Protein AF-A0A4P0XQM2-F1 (afdb_monomer)

Radius of gyration: 22.86 Å; Cα contacts (8 Å, |Δi|>4): 37; chains: 1; bounding box: 46×22×58 Å

Sequence (74 aa):
MILGPTIWVQILGHEKALFPYEYPALFSIAIAFIGIWVFSATDNSPEGMREREQFRAQFIRSQTGIGIERGQAH

Organism: Klebsiella pneumoniae (NCBI:txid573)

Mean predicted aligned error: 12.26 Å

Secondary structure (DSSP, 8-state):
-TTSHIIIIIIT--SS-SS--S-THHHHHHHHHHHHHHHHHH---HHHHHHHHHHHHHHHHHHH-TT--SPPP-

pLDDT: mean 77.41, std 15.4, range [51.69, 96.81]

Structure (mmCIF, N/CA/C/O backbone):
data_AF-A0A4P0XQM2-F1
#
_entry.id   AF-A0A4P0XQM2-F1
#
loop_
_atom_site.group_PDB
_atom_site.id
_atom_site.type_symbol
_atom_site.label_atom_id
_atom_site.label_alt_id
_atom_site.label_comp_id
_a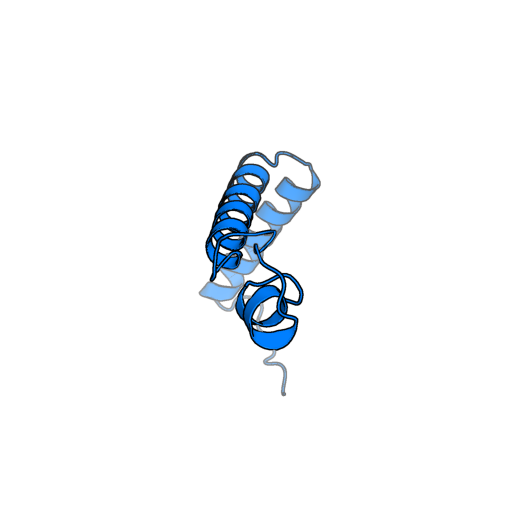tom_site.label_asym_id
_atom_site.label_entity_id
_atom_site.label_seq_id
_atom_site.pdbx_PDB_ins_code
_atom_site.Cartn_x
_atom_site.Cartn_y
_atom_site.Cartn_z
_atom_site.occupancy
_atom_site.B_iso_or_equiv
_atom_site.auth_seq_id
_atom_site.auth_comp_id
_atom_site.auth_asym_id
_atom_site.auth_atom_id
_atom_site.pdbx_PDB_model_num
ATOM 1 N N . MET A 1 1 ? -17.940 -7.546 11.473 1.00 52.75 1 MET A N 1
ATOM 2 C CA . MET A 1 1 ? -17.800 -6.470 12.481 1.00 52.75 1 MET A CA 1
ATOM 3 C C . MET A 1 1 ? -18.726 -6.770 13.666 1.00 52.75 1 MET A C 1
ATOM 5 O O . MET A 1 1 ? -19.788 -6.189 13.758 1.00 52.75 1 MET A O 1
ATOM 9 N N . ILE A 1 2 ? -18.394 -7.726 14.545 1.00 54.72 2 ILE A N 1
ATOM 10 C CA . ILE A 1 2 ? -19.315 -8.154 15.632 1.00 54.72 2 ILE A CA 1
A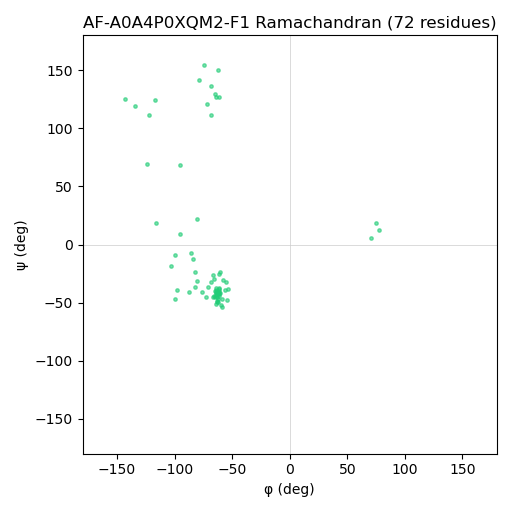TOM 11 C C . ILE A 1 2 ? -19.242 -7.211 16.853 1.00 54.72 2 ILE A C 1
ATOM 13 O O . ILE A 1 2 ? -20.207 -7.070 17.590 1.00 54.72 2 ILE A O 1
ATOM 17 N N . LEU A 1 3 ? -18.123 -6.499 17.019 1.00 54.97 3 LEU A N 1
ATOM 18 C CA . LEU A 1 3 ? -17.865 -5.569 18.130 1.00 54.97 3 LEU A CA 1
ATOM 19 C C . LEU A 1 3 ? -18.185 -4.097 17.799 1.00 54.97 3 LEU A C 1
ATOM 21 O O . LEU A 1 3 ? -17.816 -3.201 18.554 1.00 54.97 3 LEU A O 1
ATOM 25 N N . GLY A 1 4 ? -18.813 -3.827 16.651 1.00 55.59 4 GLY A N 1
ATOM 26 C CA . GLY A 1 4 ? -19.210 -2.468 16.274 1.00 55.59 4 GLY A CA 1
ATOM 27 C C . GLY A 1 4 ? -20.424 -1.992 17.082 1.00 55.59 4 GLY A C 1
ATOM 28 O O . GLY A 1 4 ? -21.228 -2.830 17.498 1.00 55.59 4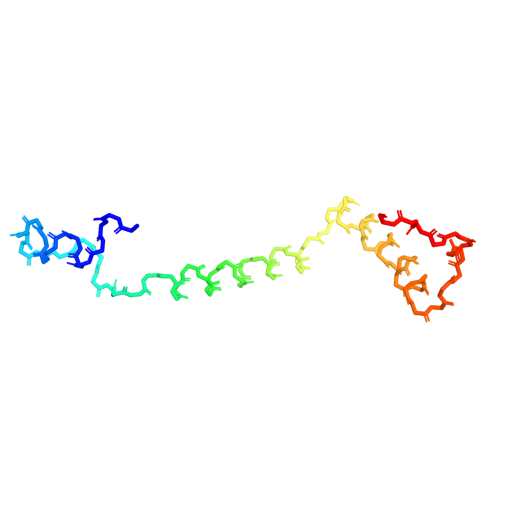 GLY A O 1
ATOM 29 N N . PRO A 1 5 ? -20.609 -0.672 17.272 1.00 54.97 5 PRO A N 1
ATOM 30 C CA . PRO A 1 5 ? -21.707 -0.115 18.071 1.00 54.97 5 PRO A CA 1
ATOM 31 C C . PRO A 1 5 ? -23.093 -0.594 17.603 1.00 54.97 5 PRO A C 1
ATOM 33 O O . PRO A 1 5 ? -23.971 -0.837 18.426 1.00 54.97 5 PRO A O 1
ATOM 36 N N . THR A 1 6 ? -23.268 -0.840 16.303 1.0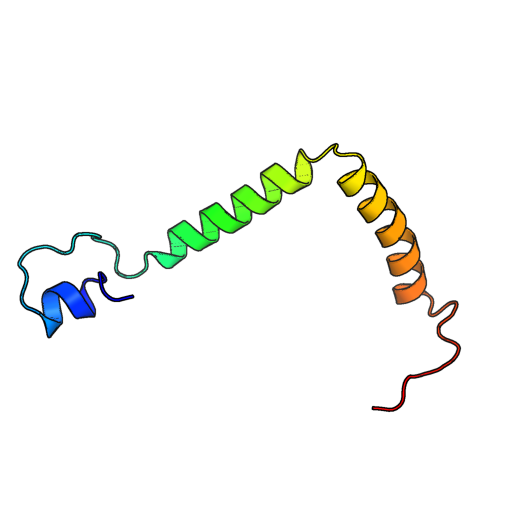0 59.03 6 THR A N 1
ATOM 37 C CA . THR A 1 6 ? -24.504 -1.383 15.720 1.00 59.03 6 THR A CA 1
ATOM 38 C C . THR A 1 6 ? -24.866 -2.772 16.255 1.00 59.03 6 THR A C 1
ATOM 40 O O . THR A 1 6 ? -26.012 -3.016 16.599 1.00 59.03 6 THR A O 1
ATOM 43 N N . ILE A 1 7 ? -23.914 -3.702 16.372 1.00 62.41 7 ILE A N 1
ATOM 44 C CA . ILE A 1 7 ? -24.220 -5.053 16.878 1.00 62.41 7 ILE A CA 1
ATOM 45 C C . ILE A 1 7 ? -24.129 -5.082 18.410 1.00 62.41 7 ILE A C 1
ATOM 47 O O . ILE A 1 7 ? -24.988 -5.647 19.080 1.00 62.41 7 ILE A O 1
ATOM 51 N N . TRP A 1 8 ? -23.126 -4.418 18.982 1.00 59.94 8 TRP A N 1
ATOM 52 C CA . TRP A 1 8 ? -22.832 -4.476 20.413 1.00 59.94 8 TRP A CA 1
ATOM 53 C C . TRP A 1 8 ? -23.794 -3.654 21.284 1.00 59.94 8 TRP A C 1
ATOM 55 O O . TRP A 1 8 ? -24.201 -4.105 22.351 1.00 59.94 8 TRP A O 1
ATOM 65 N N . VAL A 1 9 ? -24.174 -2.455 20.835 1.00 59.31 9 VAL A N 1
ATOM 66 C CA . VAL A 1 9 ? -25.026 -1.535 21.607 1.00 59.31 9 VAL A CA 1
ATOM 67 C C . VAL A 1 9 ? -26.475 -1.613 21.127 1.00 59.31 9 VAL A C 1
ATOM 69 O O . VAL A 1 9 ? -27.369 -1.771 21.951 1.00 59.31 9 VAL A O 1
ATOM 72 N N . GLN A 1 10 ? -26.728 -1.568 19.810 1.00 58.41 10 GLN A N 1
ATOM 73 C CA . GLN A 1 10 ? -28.108 -1.530 19.292 1.00 58.41 10 GLN A CA 1
ATOM 74 C C . GLN A 1 10 ? -28.805 -2.901 19.243 1.00 58.41 10 GLN A C 1
ATOM 76 O O . GLN A 1 10 ? -30.020 -2.943 19.407 1.00 58.41 10 GLN A O 1
ATOM 81 N N . ILE A 1 11 ? -28.080 -4.010 19.034 1.00 59.31 11 ILE A N 1
ATOM 82 C CA . ILE A 1 11 ? -28.682 -5.361 18.979 1.00 59.31 11 ILE A CA 1
ATOM 83 C C . ILE A 1 11 ? -28.556 -6.102 20.319 1.00 59.31 11 ILE A C 1
ATOM 85 O O . ILE A 1 11 ? -29.492 -6.788 20.721 1.00 59.31 11 ILE A O 1
ATOM 89 N N . LEU A 1 12 ? -27.425 -5.967 21.021 1.00 61.78 12 LEU A N 1
ATOM 90 C CA . LEU A 1 12 ? -27.137 -6.705 22.263 1.00 61.78 12 LEU A CA 1
ATOM 91 C C . LEU A 1 12 ? -27.373 -5.905 23.560 1.00 61.78 12 LEU A C 1
ATOM 93 O O . LEU A 1 12 ? -27.354 -6.493 24.637 1.00 61.78 12 LEU A O 1
ATOM 97 N N . GLY A 1 13 ? -27.623 -4.592 23.484 1.00 58.97 13 GLY A N 1
ATOM 98 C CA . GLY A 1 13 ? -28.034 -3.780 24.639 1.00 58.97 13 GLY A CA 1
ATOM 99 C C . GLY A 1 13 ? -26.932 -3.431 25.652 1.00 58.97 13 GLY A C 1
ATOM 100 O O . GLY A 1 13 ? -27.247 -3.076 26.785 1.00 58.97 13 GLY A O 1
ATOM 101 N N . HIS A 1 14 ? -25.648 -3.521 25.290 1.00 61.62 14 HIS A N 1
ATOM 102 C CA . HIS A 1 14 ? -24.544 -3.136 26.180 1.00 61.62 14 HIS A CA 1
ATOM 103 C C . HIS A 1 14 ? -24.334 -1.608 26.240 1.00 61.62 14 HIS A C 1
ATOM 105 O O . HIS A 1 14 ? -24.389 -0.932 25.219 1.00 61.62 14 HIS A O 1
ATOM 111 N N . GLU A 1 15 ? -24.013 -1.060 27.422 1.00 55.94 15 GLU A N 1
ATOM 112 C CA . GLU A 1 15 ? -23.960 0.398 27.680 1.00 55.94 15 GLU A CA 1
ATOM 113 C C . GLU A 1 15 ? -22.849 1.166 26.939 1.00 55.94 15 GLU A C 1
ATOM 115 O O . GLU A 1 15 ? -22.978 2.366 26.694 1.00 55.94 15 GLU A O 1
ATOM 120 N N . LYS A 1 16 ? -21.735 0.513 26.584 1.00 54.97 16 LYS A N 1
ATOM 121 C CA . LYS A 1 16 ? -20.596 1.173 25.930 1.00 54.97 16 LYS A CA 1
ATOM 122 C C . LYS A 1 16 ? -19.966 0.263 24.885 1.00 54.97 16 LYS A C 1
ATOM 124 O O . LYS A 1 16 ? -19.571 -0.864 25.184 1.00 54.97 16 LYS A O 1
ATOM 129 N N . ALA A 1 17 ? -19.852 0.760 23.655 1.00 56.94 17 ALA A N 1
ATOM 130 C CA . ALA A 1 17 ? -19.091 0.089 22.610 1.00 56.94 17 ALA A CA 1
ATOM 131 C C . ALA A 1 17 ? -17.606 0.050 23.002 1.00 56.94 17 ALA A C 1
ATOM 133 O O . ALA A 1 17 ? -17.030 1.084 23.342 1.00 56.94 17 ALA A O 1
ATOM 134 N N . LEU A 1 18 ? -16.983 -1.132 22.932 1.00 59.56 18 LEU A N 1
ATOM 135 C CA . LEU A 1 18 ? -15.547 -1.302 23.199 1.00 59.56 18 LEU A CA 1
ATOM 136 C C . LEU A 1 18 ? -14.684 -0.497 22.206 1.00 59.56 18 LEU A C 1
ATOM 138 O O . LEU A 1 18 ? -13.566 -0.103 22.521 1.00 59.56 18 LEU A O 1
ATOM 142 N N . PHE A 1 19 ? -15.233 -0.228 21.017 1.00 57.69 19 PHE A N 1
ATOM 143 C CA . PHE A 1 19 ? -14.664 0.644 19.996 1.00 57.69 19 PHE A CA 1
ATOM 144 C C . PHE A 1 19 ? -15.652 1.777 19.664 1.00 57.69 19 PHE A C 1
ATOM 146 O O . PHE A 1 19 ? -16.689 1.513 19.055 1.00 57.69 19 PHE A O 1
ATOM 153 N N . PRO A 1 20 ? -15.350 3.040 20.021 1.00 61.25 20 PRO A N 1
ATOM 154 C CA . PRO A 1 20 ? -16.253 4.181 19.839 1.00 61.25 20 PRO A CA 1
ATOM 155 C C . PRO A 1 20 ? -16.247 4.757 18.410 1.00 61.25 20 PRO A C 1
ATOM 157 O O . PRO A 1 20 ? -16.609 5.913 18.213 1.00 61.25 20 PRO A O 1
ATOM 160 N N . TYR A 1 21 ? -15.833 3.978 17.407 1.00 63.06 21 TYR A N 1
ATOM 161 C CA . TYR A 1 21 ? -15.816 4.406 16.009 1.00 63.06 21 TYR A CA 1
ATOM 162 C C . TYR A 1 21 ? -16.766 3.541 15.190 1.00 63.06 21 TYR A C 1
ATOM 164 O O . TYR A 1 21 ? -16.637 2.320 15.155 1.00 63.06 21 TYR A O 1
ATOM 172 N N . GLU A 1 22 ? -17.709 4.190 14.512 1.00 59.62 22 GLU A N 1
ATOM 173 C CA . GLU A 1 22 ? -18.659 3.551 13.597 1.00 59.62 22 GLU A CA 1
ATOM 174 C C . GLU A 1 22 ? -17.947 2.955 12.368 1.00 59.62 22 GLU A C 1
ATOM 176 O O . GLU A 1 22 ? -18.337 1.906 11.860 1.00 59.62 22 GLU A O 1
ATOM 181 N N . TYR A 1 23 ? -16.819 3.560 11.972 1.00 64.75 23 TYR A N 1
ATOM 182 C CA . TYR A 1 23 ? -16.011 3.161 10.818 1.00 64.75 23 TYR A CA 1
ATOM 183 C C . TYR A 1 23 ? -14.552 2.872 11.208 1.00 64.75 23 TYR A C 1
ATOM 185 O O . TYR A 1 23 ? -13.643 3.607 10.812 1.00 64.75 23 TYR A O 1
ATOM 193 N N . PRO A 1 24 ? -14.274 1.787 11.954 1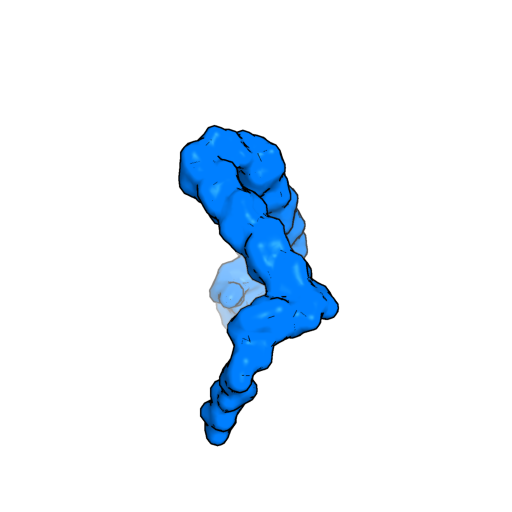.00 66.75 24 PRO A N 1
ATOM 194 C CA . PRO A 1 24 ? -12.904 1.421 12.326 1.00 66.75 24 PRO A CA 1
ATOM 195 C C . PRO A 1 24 ? -12.017 1.145 11.098 1.00 66.75 24 PRO A C 1
ATOM 197 O O . PRO A 1 24 ? -10.801 1.318 11.154 1.00 66.75 24 PRO A O 1
ATOM 200 N N . ALA A 1 25 ? -12.632 0.788 9.964 1.00 76.25 25 ALA A N 1
ATOM 201 C CA . ALA A 1 25 ? -11.952 0.530 8.701 1.00 76.25 25 ALA A CA 1
ATOM 202 C C . ALA A 1 25 ? -11.123 1.721 8.195 1.00 76.25 25 ALA A C 1
ATOM 204 O O . ALA A 1 25 ? -10.090 1.495 7.578 1.00 76.25 25 ALA A O 1
ATOM 205 N N . LEU A 1 26 ? -11.512 2.969 8.481 1.00 76.38 26 LEU A N 1
ATOM 206 C CA . LEU A 1 26 ? -10.756 4.144 8.028 1.00 76.38 26 LEU A CA 1
ATOM 207 C C . LEU A 1 26 ? -9.334 4.165 8.605 1.00 76.38 26 LEU A C 1
ATOM 209 O O . LEU A 1 26 ? -8.377 4.444 7.886 1.00 76.38 26 LEU A O 1
ATOM 213 N N . PHE A 1 27 ? -9.185 3.793 9.878 1.00 80.75 27 PHE A N 1
ATOM 214 C CA . PHE A 1 27 ? -7.879 3.709 10.530 1.00 80.75 27 PHE A CA 1
ATOM 215 C C . PHE A 1 27 ? -7.082 2.508 10.029 1.00 80.75 27 PHE A C 1
ATOM 217 O O . PHE A 1 27 ? -5.908 2.646 9.695 1.00 80.75 27 PHE A O 1
ATOM 224 N N . SER A 1 28 ? -7.717 1.338 9.927 1.00 83.06 28 SER A N 1
ATOM 225 C CA . SER A 1 28 ? -7.049 0.125 9.448 1.00 83.06 28 SER A CA 1
ATOM 226 C C . SER A 1 28 ? -6.558 0.267 8.008 1.00 83.06 28 SER A C 1
ATOM 228 O O . SER A 1 28 ? -5.434 -0.126 7.717 1.00 83.06 28 SER A O 1
ATOM 230 N N . ILE A 1 29 ? -7.366 0.861 7.125 1.00 89.31 29 ILE A N 1
ATOM 231 C CA . ILE A 1 29 ? -7.005 1.112 5.727 1.00 89.31 29 ILE A CA 1
ATOM 232 C C . ILE A 1 29 ? -5.829 2.085 5.667 1.00 89.31 29 ILE A C 1
ATOM 234 O O . ILE A 1 29 ? -4.820 1.769 5.043 1.00 89.31 29 ILE A O 1
ATOM 238 N N . ALA A 1 30 ? -5.913 3.229 6.353 1.00 90.38 30 ALA A N 1
ATOM 239 C CA . ALA A 1 30 ? -4.832 4.213 6.350 1.00 90.38 30 ALA A CA 1
ATOM 240 C C . ALA A 1 30 ? -3.510 3.618 6.864 1.00 90.38 30 ALA A C 1
ATOM 242 O O . ALA A 1 30 ? -2.476 3.757 6.211 1.00 90.38 30 ALA A O 1
ATOM 243 N N . ILE A 1 31 ? -3.548 2.896 7.989 1.00 92.19 31 ILE A N 1
ATOM 244 C CA . ILE A 1 31 ? -2.367 2.236 8.562 1.00 92.19 31 ILE A CA 1
ATOM 245 C C . ILE A 1 31 ? -1.828 1.159 7.615 1.00 92.19 31 ILE A C 1
ATOM 247 O O . ILE A 1 31 ? -0.615 1.070 7.444 1.00 92.19 31 ILE A O 1
ATOM 251 N N . ALA A 1 32 ? -2.695 0.371 6.973 1.00 94.25 32 ALA A N 1
ATOM 252 C CA . ALA A 1 32 ? -2.271 -0.648 6.018 1.00 94.25 32 ALA A CA 1
ATOM 253 C C . ALA A 1 32 ? -1.562 -0.028 4.808 1.00 94.25 32 ALA A C 1
ATOM 255 O O . ALA A 1 32 ? -0.466 -0.462 4.467 1.00 94.25 32 ALA A O 1
ATOM 256 N N . PHE A 1 33 ? -2.136 1.013 4.196 1.00 95.81 33 PHE A N 1
ATOM 257 C CA . PHE A 1 33 ? -1.518 1.694 3.054 1.00 95.81 33 PHE A CA 1
ATOM 258 C C . PHE A 1 33 ? -0.175 2.329 3.420 1.00 95.81 33 PHE A C 1
ATOM 260 O O . PHE A 1 33 ? 0.807 2.131 2.704 1.00 95.81 33 PHE A O 1
ATOM 267 N N . ILE A 1 34 ? -0.111 3.047 4.546 1.00 96.69 34 ILE A N 1
ATOM 268 C CA . ILE A 1 34 ? 1.134 3.666 5.017 1.00 96.69 34 ILE A CA 1
ATOM 269 C C . ILE A 1 34 ? 2.170 2.587 5.339 1.00 96.69 34 ILE A C 1
ATOM 271 O O . ILE A 1 34 ? 3.313 2.700 4.911 1.00 96.69 34 ILE A O 1
ATOM 275 N N . GLY A 1 35 ? 1.776 1.525 6.042 1.00 96.56 35 GLY A N 1
ATOM 276 C CA . GLY A 1 35 ? 2.657 0.413 6.383 1.00 96.56 35 GLY A CA 1
ATOM 277 C C . GLY A 1 35 ? 3.227 -0.267 5.141 1.00 96.56 35 GLY A C 1
ATOM 278 O O . GLY A 1 35 ? 4.444 -0.377 5.020 1.00 96.56 35 GLY A O 1
ATOM 279 N N . ILE A 1 36 ? 2.370 -0.653 4.189 1.00 95.81 36 ILE A N 1
ATOM 280 C CA . ILE A 1 36 ? 2.791 -1.254 2.914 1.00 95.81 36 ILE A CA 1
ATOM 281 C C . ILE A 1 36 ? 3.792 -0.343 2.203 1.00 95.81 36 ILE A C 1
ATOM 283 O O . ILE A 1 36 ? 4.840 -0.818 1.774 1.00 95.81 36 ILE A O 1
ATOM 287 N N . TRP A 1 37 ? 3.499 0.957 2.105 1.00 95.56 37 TRP A N 1
ATOM 288 C CA . TRP A 1 37 ? 4.390 1.911 1.451 1.00 95.56 37 TRP A CA 1
ATOM 289 C C . TRP A 1 37 ? 5.741 2.034 2.163 1.00 95.56 37 TRP A C 1
ATOM 291 O O . TRP A 1 37 ? 6.771 1.914 1.504 1.00 95.56 37 TRP A O 1
ATOM 301 N N . VAL A 1 38 ? 5.752 2.219 3.490 1.00 96.81 38 VAL A N 1
ATOM 302 C CA . VAL A 1 38 ? 6.991 2.338 4.276 1.00 96.81 38 VAL A CA 1
ATOM 303 C C . VAL A 1 38 ? 7.840 1.085 4.107 1.00 96.81 38 VAL A C 1
ATOM 305 O O . VAL A 1 38 ? 8.990 1.189 3.687 1.00 96.81 38 VAL A O 1
ATOM 308 N N . PHE A 1 39 ? 7.273 -0.097 4.365 1.00 95.25 39 PHE A N 1
ATOM 309 C CA . PHE A 1 39 ? 8.023 -1.346 4.272 1.00 95.25 39 PHE A CA 1
ATOM 310 C C . PHE A 1 39 ? 8.502 -1.613 2.845 1.00 95.25 39 PHE A C 1
ATOM 312 O O . PHE A 1 39 ? 9.666 -1.956 2.670 1.00 95.25 39 PHE A O 1
ATOM 319 N N . SER A 1 40 ? 7.667 -1.375 1.828 1.00 93.38 40 SER A N 1
ATOM 320 C CA . SER A 1 40 ? 8.054 -1.540 0.421 1.00 93.38 40 SER A CA 1
ATOM 321 C C . SER A 1 40 ? 9.170 -0.581 -0.008 1.00 93.38 40 SER A C 1
ATOM 323 O O . SER A 1 40 ? 10.074 -0.983 -0.745 1.00 93.38 40 SER A O 1
ATOM 325 N N . ALA A 1 41 ? 9.134 0.672 0.453 1.00 92.50 41 ALA A N 1
ATOM 326 C CA . ALA A 1 41 ? 10.156 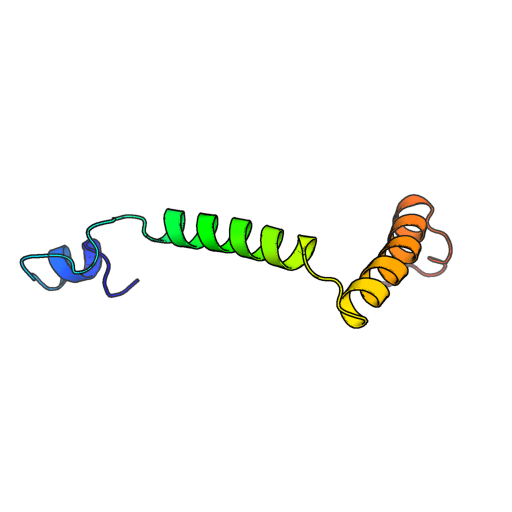1.666 0.137 1.00 92.50 41 ALA A CA 1
ATOM 327 C C . ALA A 1 41 ? 11.488 1.366 0.840 1.00 92.50 41 ALA A C 1
ATOM 329 O O . ALA A 1 41 ? 12.549 1.577 0.256 1.00 92.50 41 ALA A O 1
ATOM 330 N N . THR A 1 42 ? 11.443 0.855 2.074 1.00 95.00 42 THR A N 1
ATOM 331 C CA . THR A 1 42 ? 12.646 0.502 2.848 1.00 95.00 42 THR A CA 1
ATOM 332 C C . THR A 1 42 ? 13.176 -0.902 2.567 1.00 95.00 42 THR A C 1
ATOM 334 O O . THR A 1 42 ? 14.249 -1.254 3.058 1.00 95.00 42 THR A O 1
ATOM 337 N N . ASP A 1 43 ? 12.443 -1.708 1.798 1.00 93.25 43 ASP A N 1
ATOM 338 C CA . ASP A 1 43 ? 12.858 -3.061 1.458 1.00 93.25 43 ASP A CA 1
ATOM 339 C C . ASP A 1 43 ? 14.088 -3.037 0.536 1.00 93.25 43 ASP A C 1
ATOM 341 O O . ASP A 1 43 ? 14.034 -2.613 -0.628 1.00 93.25 43 ASP A O 1
ATOM 345 N N . ASN A 1 44 ? 15.206 -3.492 1.103 1.00 92.25 44 ASN A N 1
ATOM 346 C CA . ASN A 1 44 ? 16.495 -3.703 0.444 1.00 92.25 44 ASN A CA 1
ATOM 347 C C . ASN A 1 44 ? 16.887 -5.190 0.453 1.00 92.25 44 ASN A C 1
ATOM 349 O O . ASN A 1 44 ? 18.064 -5.524 0.307 1.00 92.25 44 ASN A O 1
ATOM 353 N N . SER A 1 45 ? 15.920 -6.086 0.672 1.00 93.94 45 SER A N 1
ATOM 354 C CA . SER A 1 45 ? 16.159 -7.523 0.598 1.00 93.94 45 SER A CA 1
ATOM 355 C C . SER A 1 45 ? 16.601 -7.942 -0.815 1.00 93.94 45 SER A C 1
ATOM 357 O O . SER A 1 45 ? 16.206 -7.315 -1.809 1.00 93.94 45 SER A O 1
ATOM 359 N N . PRO A 1 46 ? 17.412 -9.008 -0.939 1.00 93.94 46 PRO A N 1
ATOM 360 C CA . PRO A 1 46 ? 17.746 -9.599 -2.235 1.00 93.94 46 PRO A CA 1
ATOM 361 C C . PRO A 1 46 ? 16.505 -9.958 -3.061 1.00 93.94 46 PRO A C 1
ATOM 363 O O . PRO A 1 46 ? 16.483 -9.747 -4.275 1.00 93.94 46 PRO A O 1
ATOM 366 N N . GLU A 1 47 ? 15.454 -10.450 -2.405 1.00 91.50 47 GLU A N 1
ATOM 367 C CA . GLU A 1 47 ? 14.166 -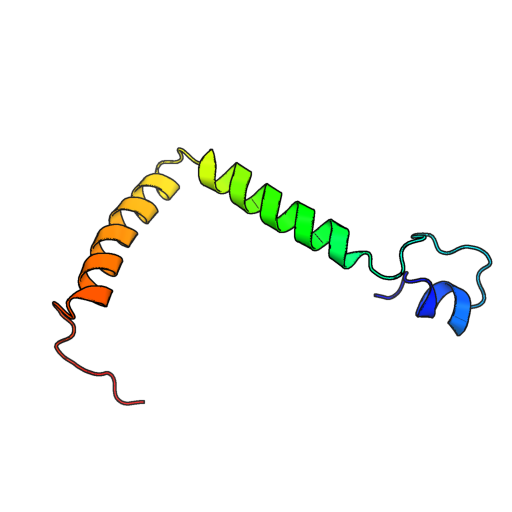10.769 -3.014 1.00 91.50 47 GLU A CA 1
ATOM 368 C C . GLU A 1 47 ? 13.502 -9.517 -3.600 1.00 91.50 47 GLU A C 1
ATOM 370 O O . GLU A 1 47 ? 13.131 -9.519 -4.776 1.00 91.50 47 GLU A O 1
ATOM 375 N N . GLY A 1 48 ? 13.426 -8.429 -2.827 1.00 90.69 48 GLY A N 1
ATOM 376 C CA . GLY A 1 48 ? 12.860 -7.157 -3.278 1.00 90.69 48 GLY A CA 1
ATOM 377 C C . GLY A 1 48 ? 13.617 -6.555 -4.466 1.00 90.69 48 GLY A C 1
ATOM 378 O O . GLY A 1 48 ? 13.003 -6.022 -5.394 1.00 90.69 48 GLY A O 1
ATOM 379 N N . MET A 1 49 ? 14.948 -6.684 -4.499 1.00 91.12 49 MET A N 1
ATOM 380 C CA . MET A 1 49 ? 15.744 -6.278 -5.666 1.00 91.12 49 MET A CA 1
ATOM 381 C C . MET A 1 49 ? 15.418 -7.121 -6.904 1.00 91.12 49 MET A C 1
ATOM 383 O O . MET A 1 49 ? 15.198 -6.565 -7.981 1.00 91.12 49 MET A O 1
ATOM 387 N N . ARG A 1 50 ? 15.323 -8.446 -6.747 1.00 92.19 50 ARG A N 1
ATOM 388 C CA . ARG A 1 50 ? 15.020 -9.368 -7.849 1.00 92.19 50 ARG A CA 1
ATOM 389 C C . ARG A 1 50 ? 13.653 -9.088 -8.480 1.00 92.19 50 ARG A C 1
ATOM 391 O O . ARG A 1 50 ? 13.530 -9.091 -9.703 1.00 92.19 50 ARG A O 1
ATOM 398 N N . GLU A 1 51 ? 12.636 -8.806 -7.667 1.00 90.62 51 GLU A N 1
ATOM 399 C CA . GLU A 1 51 ? 11.296 -8.443 -8.156 1.00 90.62 51 GLU A CA 1
ATOM 400 C C . GLU A 1 51 ? 11.312 -7.119 -8.946 1.00 90.62 51 GLU A C 1
ATOM 402 O O . GLU A 1 51 ? 10.713 -7.023 -10.021 1.00 90.62 51 GLU A O 1
ATOM 407 N N . ARG A 1 52 ? 12.057 -6.104 -8.477 1.00 89.50 52 ARG A N 1
ATOM 408 C CA . ARG A 1 52 ? 12.211 -4.818 -9.191 1.00 89.50 52 ARG A CA 1
ATOM 409 C C . ARG A 1 52 ? 12.864 -4.994 -10.568 1.00 89.50 52 ARG A C 1
ATOM 411 O O . ARG A 1 52 ? 12.454 -4.339 -11.529 1.00 89.50 52 ARG A O 1
ATOM 418 N N . GLU A 1 53 ? 13.847 -5.885 -10.690 1.00 89.19 53 GLU A N 1
ATOM 419 C CA . GLU A 1 53 ? 14.482 -6.201 -11.977 1.00 89.19 53 GLU A CA 1
ATOM 420 C C . GLU A 1 53 ? 13.507 -6.876 -12.950 1.00 89.19 53 GLU A C 1
ATOM 422 O O . GLU A 1 53 ? 13.412 -6.481 -14.118 1.00 89.19 53 GLU A O 1
ATOM 427 N N . GLN A 1 54 ? 12.727 -7.847 -12.467 1.00 89.50 54 GLN A N 1
ATOM 428 C CA . GLN A 1 54 ? 11.718 -8.538 -13.276 1.00 89.50 54 GLN A CA 1
ATOM 429 C C . GLN A 1 54 ? 10.602 -7.594 -13.737 1.00 89.50 54 GLN A C 1
ATOM 431 O O . GLN A 1 54 ? 10.154 -7.677 -14.888 1.00 89.50 54 GLN A O 1
ATOM 436 N N . PHE A 1 55 ? 10.195 -6.654 -12.879 1.00 90.25 55 PHE A N 1
ATOM 437 C CA . PHE A 1 55 ? 9.187 -5.652 -13.214 1.00 90.25 55 PHE A CA 1
ATOM 438 C C . PHE A 1 55 ? 9.572 -4.838 -14.455 1.00 90.25 55 PHE A C 1
ATOM 440 O O . PHE A 1 55 ? 8.724 -4.592 -15.312 1.00 90.25 55 PHE A O 1
ATOM 447 N N . ARG A 1 56 ? 10.851 -4.471 -14.620 1.00 87.19 56 ARG A N 1
ATOM 448 C CA . ARG A 1 56 ? 11.299 -3.692 -15.787 1.00 87.19 56 ARG A CA 1
ATOM 449 C C . ARG A 1 56 ? 11.066 -4.432 -17.104 1.00 87.19 56 ARG A C 1
ATOM 451 O O . ARG A 1 56 ? 10.602 -3.826 -18.069 1.00 87.19 56 ARG A O 1
ATOM 458 N N . ALA A 1 57 ? 11.361 -5.729 -17.146 1.00 86.94 57 ALA A N 1
ATOM 459 C CA . ALA A 1 57 ? 11.113 -6.546 -18.331 1.00 86.94 57 ALA A CA 1
ATOM 460 C C . ALA A 1 57 ? 9.608 -6.637 -18.642 1.00 86.94 57 ALA A C 1
ATOM 462 O O . ALA A 1 57 ? 9.202 -6.457 -19.792 1.00 86.94 57 ALA A O 1
ATOM 463 N N . GLN A 1 58 ? 8.777 -6.835 -17.611 1.00 88.38 58 GLN A N 1
ATOM 464 C CA . GLN A 1 58 ? 7.317 -6.848 -17.754 1.00 88.38 58 GLN A CA 1
ATOM 465 C C . GLN A 1 58 ? 6.770 -5.503 -18.245 1.00 88.38 58 GLN A C 1
ATOM 467 O O . GLN A 1 58 ? 5.909 -5.476 -19.120 1.00 88.38 58 GLN A O 1
ATOM 472 N N . PHE A 1 59 ? 7.301 -4.391 -17.739 1.00 89.81 59 PHE A N 1
ATOM 473 C CA . PHE A 1 59 ? 6.897 -3.040 -18.123 1.00 89.81 59 PHE A CA 1
ATOM 474 C C . PHE A 1 59 ? 7.210 -2.715 -19.589 1.00 89.81 59 PHE A C 1
ATOM 476 O O . PHE A 1 59 ? 6.405 -2.094 -20.281 1.00 89.81 59 PHE A O 1
ATOM 483 N N . ILE A 1 60 ? 8.369 -3.147 -20.095 1.00 87.38 60 ILE A N 1
ATOM 484 C CA . ILE A 1 60 ? 8.704 -2.978 -21.517 1.00 87.38 60 ILE A CA 1
ATOM 485 C C . ILE A 1 60 ? 7.770 -3.837 -22.372 1.00 87.38 60 ILE A C 1
ATOM 487 O O . ILE A 1 60 ? 7.223 -3.352 -23.364 1.00 87.38 60 ILE A O 1
ATOM 491 N N . ARG A 1 61 ? 7.543 -5.093 -21.975 1.00 87.56 61 ARG A N 1
ATOM 492 C CA . ARG A 1 61 ? 6.639 -6.009 -22.679 1.00 87.56 61 ARG A CA 1
ATOM 493 C C . ARG A 1 61 ? 5.202 -5.493 -22.724 1.00 87.56 61 ARG A C 1
ATOM 495 O O . ARG A 1 61 ? 4.576 -5.591 -23.775 1.00 87.56 61 ARG A O 1
ATOM 502 N N . SER A 1 62 ? 4.690 -4.924 -21.634 1.00 88.81 62 SER A N 1
ATOM 503 C CA . SER A 1 62 ? 3.322 -4.396 -21.584 1.00 88.81 62 SER A CA 1
ATOM 504 C C . SER A 1 62 ? 3.130 -3.154 -22.458 1.00 88.81 62 SER A C 1
ATOM 506 O O . SER A 1 62 ? 2.055 -2.987 -23.025 1.00 88.81 62 SER A O 1
ATOM 508 N N . GLN A 1 63 ? 4.161 -2.317 -22.617 1.00 89.38 63 GLN A N 1
ATOM 509 C CA . GLN A 1 63 ? 4.096 -1.133 -23.482 1.00 89.38 63 GLN A CA 1
ATOM 510 C C . GLN A 1 63 ? 4.334 -1.433 -24.964 1.00 89.38 63 GLN A C 1
ATOM 512 O O . GLN A 1 63 ? 3.745 -0.784 -25.823 1.00 89.38 63 GLN A O 1
ATOM 517 N N . THR A 1 64 ? 5.226 -2.374 -25.273 1.00 89.12 64 THR A N 1
ATOM 518 C CA . THR A 1 64 ? 5.686 -2.617 -26.653 1.00 89.12 64 THR A CA 1
ATOM 519 C C . THR A 1 64 ? 5.053 -3.841 -27.303 1.00 89.12 64 THR A C 1
ATOM 521 O O . THR A 1 64 ? 5.117 -3.986 -28.520 1.00 89.12 64 THR A O 1
ATOM 524 N N . GLY A 1 65 ? 4.4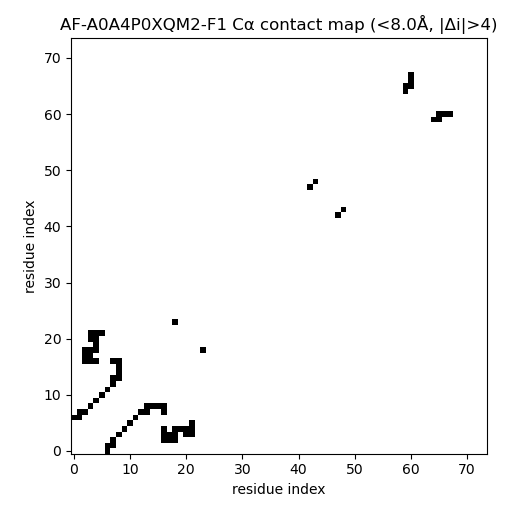79 -4.751 -26.514 1.00 82.31 65 GLY A N 1
ATOM 525 C CA . GLY A 1 65 ? 3.958 -6.029 -27.000 1.00 82.31 65 GLY A CA 1
ATOM 526 C C . GLY A 1 65 ? 5.035 -7.032 -27.432 1.00 82.31 65 GLY A C 1
ATOM 527 O O . GLY A 1 65 ? 4.701 -8.104 -27.935 1.00 82.31 65 GLY A O 1
ATOM 528 N N . ILE A 1 66 ? 6.324 -6.731 -27.229 1.00 80.25 66 ILE A N 1
ATOM 529 C CA . ILE A 1 66 ? 7.431 -7.612 -27.624 1.00 80.25 66 ILE A CA 1
ATOM 530 C C . ILE A 1 66 ? 7.328 -8.952 -26.878 1.00 80.25 66 ILE A C 1
ATOM 532 O O . ILE A 1 66 ? 7.223 -8.998 -25.652 1.00 80.25 66 ILE A O 1
ATOM 536 N N . GLY A 1 67 ? 7.351 -10.063 -27.619 1.00 75.25 67 GLY A N 1
ATOM 537 C CA . GLY A 1 67 ? 7.219 -11.411 -27.056 1.00 75.25 67 GLY A CA 1
ATOM 538 C C . GLY A 1 67 ? 5.784 -11.809 -26.681 1.00 75.25 67 GLY A C 1
ATOM 539 O O . GLY A 1 67 ? 5.588 -12.798 -25.972 1.00 75.25 67 GLY A O 1
ATOM 540 N N . ILE A 1 68 ? 4.762 -11.063 -27.111 1.00 72.06 68 ILE A N 1
ATOM 541 C CA . ILE A 1 68 ? 3.356 -11.503 -27.093 1.00 72.06 68 ILE A CA 1
ATOM 542 C C . ILE A 1 68 ? 3.026 -12.079 -28.478 1.00 72.06 68 ILE A C 1
ATOM 544 O O . ILE A 1 68 ? 2.294 -11.493 -29.263 1.00 72.06 68 ILE A O 1
ATOM 548 N N . GLU A 1 69 ? 3.623 -13.221 -28.818 1.00 71.62 69 GLU A N 1
ATOM 549 C CA . GLU A 1 69 ? 3.441 -13.840 -30.145 1.00 71.62 69 GLU A CA 1
ATOM 550 C C . GLU A 1 69 ? 2.171 -14.703 -30.241 1.00 71.62 69 GLU A C 1
ATOM 552 O O . GLU A 1 69 ? 1.736 -15.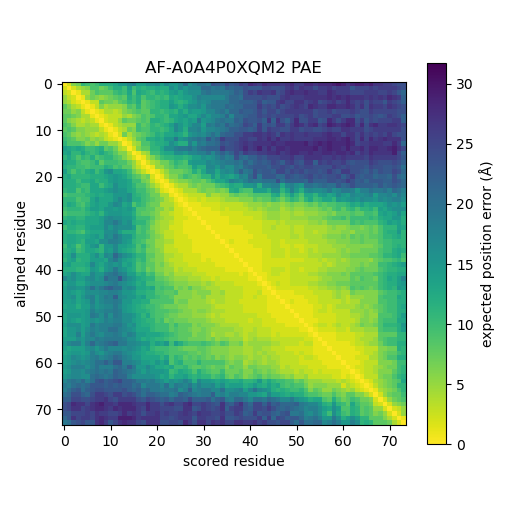074 -31.329 1.00 71.62 69 GLU A O 1
ATOM 557 N N . ARG A 1 70 ? 1.529 -15.001 -29.105 1.00 66.44 70 ARG A N 1
ATOM 558 C CA . ARG A 1 70 ? 0.240 -15.699 -29.038 1.00 66.44 70 ARG A CA 1
ATOM 559 C C . ARG A 1 70 ? -0.694 -14.997 -28.065 1.00 66.44 70 ARG A C 1
ATOM 561 O O . ARG A 1 70 ? -0.415 -14.945 -26.868 1.00 66.44 70 ARG A O 1
ATOM 568 N N . GLY A 1 71 ? -1.828 -14.521 -28.574 1.00 62.69 71 GLY A N 1
ATOM 569 C CA . GLY A 1 71 ? -2.994 -14.260 -27.737 1.00 62.69 71 GLY A CA 1
ATOM 570 C C . GLY A 1 71 ? -3.488 -15.585 -27.159 1.00 62.69 71 GLY A C 1
ATOM 571 O O . GLY A 1 71 ? -3.683 -16.546 -27.903 1.00 62.69 71 GLY A O 1
ATOM 572 N N . GLN A 1 72 ? -3.637 -15.659 -25.839 1.00 67.31 72 GLN A N 1
ATOM 573 C CA . GLN A 1 72 ? -4.295 -16.796 -25.200 1.00 67.31 72 GLN A CA 1
ATOM 574 C C . GLN A 1 72 ? -5.793 -16.692 -25.505 1.00 67.31 72 GLN A C 1
ATOM 576 O O . GLN A 1 72 ? -6.409 -15.672 -25.197 1.00 67.31 72 GLN A O 1
ATOM 581 N N . ALA A 1 73 ? -6.355 -17.709 -26.159 1.00 65.69 73 ALA A N 1
ATOM 582 C CA . ALA A 1 73 ? -7.802 -17.823 -26.306 1.00 65.69 73 ALA A CA 1
ATOM 583 C C . ALA A 1 73 ? -8.414 -18.103 -24.925 1.00 65.69 73 ALA A C 1
ATOM 585 O O . ALA A 1 73 ? -7.855 -18.883 -24.152 1.00 65.69 73 ALA A O 1
ATOM 586 N N . HIS A 1 74 ? -9.510 -17.412 -24.624 1.00 51.69 74 HIS A N 1
ATOM 587 C CA . HIS A 1 74 ? -10.210 -17.458 -23.343 1.00 51.69 74 HIS A CA 1
ATOM 588 C C . HIS A 1 74 ? -11.264 -18.571 -23.305 1.00 51.69 74 HIS A C 1
ATOM 590 O O . HIS A 1 74 ? -11.783 -18.920 -24.391 1.00 51.69 74 HIS A O 1
#

Solvent-accessible surface area (backbone atoms only — not comparable to full-atom values): 4564 Å² total; per-residue (Å²): 122,73,64,32,38,68,45,34,28,73,70,65,68,44,95,69,44,92,43,90,47,95,61,59,60,62,57,55,51,53,51,48,54,51,48,52,49,54,52,60,71,68,52,77,47,73,67,55,52,51,52,57,57,53,47,54,58,51,54,50,30,73,75,68,49,62,91,64,89,66,84,80,84,129

Foldseek 3Di:
DCQACCNVCVVVPDPDRPDPDNCPVVVVVVCVVVVCVVCLVPDPDPVSVVVVVVVVVVVCCVVPVPPVPDDDDD